Protein AF-A0A482W5B7-F1 (afdb_monomer_lite)

Secondary structure (DSSP, 8-state):
-PPP-----HHHHHHHHHHHHHTTHHHHHHHHHHHHHH-SS--S-HHHHHHHHHHHHTTPPPHHHHHHHHHHHHHHHHHHHHHHHHHHHHHS---------------------------------------------

pLDDT: mean 75.81, std 23.14, range [34.47, 97.69]

Radius of gyration: 38.31 Å; chains: 1; bounding box: 75×57×97 Å

Structure (mmCIF, N/CA/C/O backbone):
data_AF-A0A482W5B7-F1
#
_entry.id   AF-A0A482W5B7-F1
#
loop_
_atom_site.group_PDB
_atom_site.id
_atom_site.type_symbol
_atom_site.label_atom_id
_atom_site.label_alt_id
_atom_site.label_comp_id
_atom_site.label_asym_id
_atom_site.label_entity_id
_atom_site.label_seq_id
_atom_site.pdbx_PDB_ins_code
_atom_site.Cartn_x
_atom_site.Cartn_y
_atom_site.Cartn_z
_atom_site.occupancy
_atom_site.B_iso_or_equiv
_atom_site.auth_seq_id
_atom_site.auth_comp_id
_atom_site.auth_asym_id
_atom_site.auth_atom_id
_atom_site.pdbx_PDB_model_num
ATOM 1 N N . MET A 1 1 ? -9.263 17.504 -20.430 1.00 45.53 1 MET A N 1
ATOM 2 C CA . MET A 1 1 ? -8.104 18.357 -20.091 1.00 45.53 1 MET A CA 1
ATOM 3 C C . MET A 1 1 ? -6.877 17.729 -20.732 1.00 45.53 1 MET A C 1
ATOM 5 O O . MET A 1 1 ? -6.538 16.609 -20.378 1.00 45.53 1 MET A O 1
ATOM 9 N N . SER A 1 2 ? -6.296 18.371 -21.746 1.00 56.22 2 SER A N 1
ATOM 10 C CA . SER A 1 2 ? -5.129 17.838 -22.460 1.00 56.22 2 SER A CA 1
ATOM 11 C C . SER A 1 2 ? -3.872 18.138 -21.655 1.00 56.22 2 SER A C 1
ATOM 13 O O . SER A 1 2 ? -3.548 19.302 -21.432 1.00 56.22 2 SER A O 1
ATOM 15 N N . ASN A 1 3 ? -3.191 17.093 -21.191 1.00 53.78 3 ASN A N 1
ATOM 16 C CA . ASN A 1 3 ? -1.947 17.233 -20.445 1.00 53.78 3 ASN A CA 1
ATOM 17 C C . ASN A 1 3 ? -0.841 17.678 -21.428 1.00 53.78 3 ASN A C 1
ATOM 19 O O . ASN A 1 3 ? -0.645 16.992 -22.438 1.00 53.78 3 ASN A O 1
ATOM 23 N N . PRO A 1 4 ? -0.146 18.813 -21.211 1.00 72.62 4 PRO A N 1
ATOM 24 C CA . PRO A 1 4 ? 0.920 19.248 -22.105 1.00 72.62 4 PRO A CA 1
ATOM 25 C C . PRO A 1 4 ? 2.003 18.169 -22.151 1.00 72.62 4 PRO A C 1
ATOM 27 O O . PRO A 1 4 ? 2.502 17.729 -21.117 1.00 72.62 4 PRO A O 1
ATOM 30 N N . THR A 1 5 ? 2.342 17.709 -23.356 1.00 69.94 5 THR A N 1
ATOM 31 C CA . THR A 1 5 ? 3.342 16.661 -23.581 1.00 69.94 5 THR A CA 1
ATOM 32 C C . THR A 1 5 ? 4.720 17.168 -23.158 1.00 69.94 5 THR A C 1
ATOM 34 O O . THR A 1 5 ? 5.467 17.736 -23.954 1.00 69.94 5 THR A O 1
ATOM 37 N N . TYR A 1 6 ? 5.053 16.986 -21.883 1.00 76.69 6 TYR A N 1
ATOM 38 C CA . TYR A 1 6 ? 6.380 17.255 -21.356 1.00 76.69 6 TYR A CA 1
ATOM 39 C C . TYR A 1 6 ? 7.368 16.279 -22.005 1.00 76.69 6 TYR A C 1
ATOM 41 O O . TYR A 1 6 ? 7.300 15.071 -21.785 1.00 76.69 6 TYR A O 1
ATOM 49 N N . LYS A 1 7 ? 8.270 16.802 -22.842 1.00 81.62 7 LYS A N 1
ATOM 50 C CA . LYS A 1 7 ? 9.392 16.051 -23.419 1.00 81.62 7 LYS A CA 1
ATOM 51 C C . LYS A 1 7 ? 10.667 16.427 -22.657 1.00 81.62 7 LYS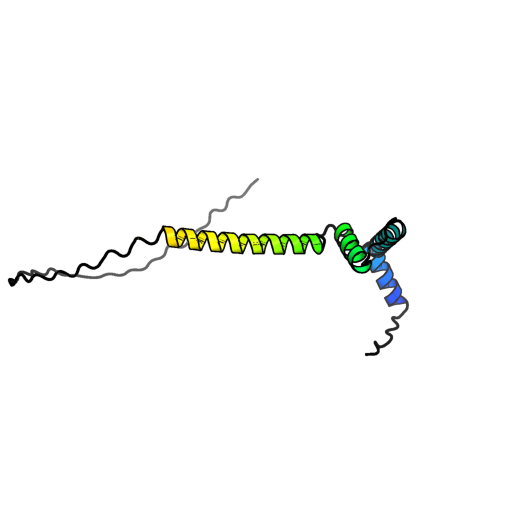 A C 1
ATOM 53 O O . LYS A 1 7 ? 11.276 17.444 -22.990 1.00 81.62 7 LYS A O 1
ATOM 58 N N . PRO A 1 8 ? 11.058 15.673 -21.613 1.00 81.12 8 PRO A N 1
ATOM 59 C CA . PRO A 1 8 ? 12.318 15.918 -20.922 1.00 81.12 8 PRO A CA 1
ATOM 60 C C . PRO A 1 8 ? 13.502 15.752 -21.882 1.00 81.12 8 PRO A C 1
ATOM 62 O O . PRO A 1 8 ? 13.443 14.958 -22.822 1.00 81.12 8 PRO A O 1
ATOM 65 N N . SER A 1 9 ? 14.590 16.487 -21.635 1.00 90.69 9 SER A N 1
ATOM 66 C CA . SER A 1 9 ? 15.855 16.257 -22.337 1.00 90.69 9 SER A CA 1
ATOM 67 C C . SER A 1 9 ? 16.385 14.851 -22.042 1.00 90.69 9 SER A C 1
ATOM 69 O O . SER A 1 9 ? 16.090 14.277 -20.991 1.00 90.69 9 SER A O 1
ATOM 71 N N . GLU A 1 10 ? 17.197 14.293 -22.943 1.00 88.38 10 GLU A N 1
ATOM 72 C CA . GLU A 1 10 ? 17.730 12.934 -22.769 1.00 88.38 10 GLU A CA 1
ATOM 73 C C . GLU A 1 10 ? 18.524 12.770 -21.468 1.00 88.38 10 GLU A C 1
ATOM 75 O O . GLU A 1 10 ? 18.371 11.751 -20.801 1.00 88.38 10 GLU A O 1
ATOM 80 N N . GLY A 1 11 ? 19.270 13.801 -21.051 1.00 94.00 11 GLY A N 1
ATOM 81 C CA . GLY A 1 11 ? 19.974 13.811 -19.764 1.00 94.00 11 GLY A CA 1
ATOM 82 C C . GLY A 1 11 ? 19.032 13.664 -18.565 1.00 94.00 11 GLY A C 1
ATOM 83 O O . GLY A 1 11 ? 19.243 12.797 -17.724 1.00 94.00 11 GLY A O 1
ATOM 84 N N . LYS A 1 12 ? 17.926 14.422 -18.532 1.00 92.81 12 LYS A N 1
ATOM 85 C CA . LYS A 1 12 ? 16.925 14.323 -17.452 1.00 92.81 12 LYS A CA 1
ATOM 86 C C . LYS A 1 12 ? 16.224 12.965 -17.434 1.00 92.81 12 LYS A C 1
ATOM 88 O O . LYS A 1 12 ? 15.915 12.438 -16.368 1.00 92.81 12 LYS A O 1
ATOM 93 N N . ARG A 1 13 ? 15.964 12.391 -18.613 1.00 92.12 13 ARG A N 1
ATOM 94 C CA . ARG A 1 13 ? 15.363 11.055 -18.739 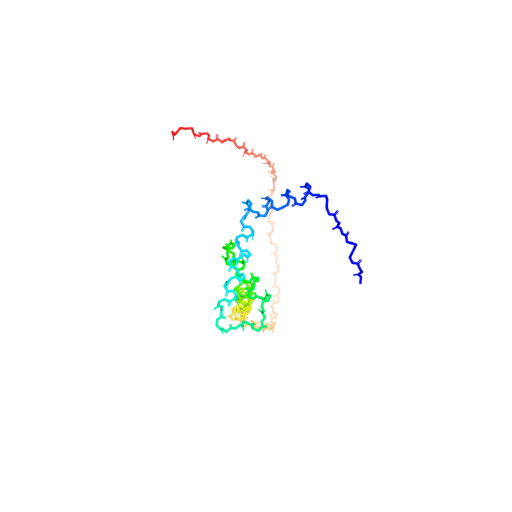1.00 92.12 13 ARG A CA 1
ATOM 95 C C . ARG A 1 13 ? 16.300 9.970 -18.199 1.00 92.12 13 ARG A C 1
ATOM 97 O O . ARG A 1 13 ? 15.841 9.076 -17.496 1.00 92.12 13 ARG A O 1
ATOM 104 N N . GLU A 1 14 ? 17.589 10.065 -18.510 1.00 95.31 14 GLU A N 1
ATOM 105 C CA . GLU A 1 14 ? 18.612 9.124 -18.043 1.00 95.31 14 GLU A CA 1
ATOM 106 C C . GLU A 1 14 ? 18.830 9.217 -16.527 1.00 95.31 14 GLU A C 1
ATOM 108 O O . GLU A 1 14 ? 18.879 8.197 -15.843 1.00 95.31 14 GLU A O 1
ATOM 113 N N . GLU A 1 15 ? 18.897 10.431 -15.976 1.00 95.50 15 GLU A N 1
ATOM 114 C CA . GLU A 1 15 ? 18.973 10.652 -14.526 1.00 95.50 15 GLU A CA 1
ATOM 115 C C . GLU A 1 15 ? 17.776 10.036 -13.793 1.00 95.50 15 GLU A C 1
ATOM 117 O O . GLU A 1 15 ? 17.953 9.334 -12.795 1.00 95.50 15 GLU A O 1
ATOM 122 N N . PHE A 1 16 ? 16.561 10.235 -14.315 1.00 95.56 16 PHE A N 1
ATOM 123 C CA . PHE A 1 16 ? 15.354 9.651 -13.735 1.00 95.56 16 PHE A CA 1
ATOM 124 C C . PHE A 1 16 ? 15.363 8.121 -13.804 1.00 95.56 16 PHE A C 1
ATOM 126 O O . PHE A 1 16 ? 15.041 7.454 -12.822 1.00 95.56 16 PHE A O 1
ATOM 133 N N . ARG A 1 17 ? 15.797 7.546 -14.930 1.00 94.62 17 ARG A N 1
ATOM 134 C CA . ARG A 1 17 ? 15.948 6.094 -15.066 1.00 94.62 17 ARG A CA 1
ATOM 135 C C . ARG A 1 17 ? 16.925 5.531 -14.032 1.00 94.62 17 ARG A C 1
ATOM 137 O O . ARG A 1 17 ? 16.570 4.601 -13.312 1.00 94.62 17 ARG A O 1
ATOM 144 N N . LYS A 1 18 ? 18.113 6.130 -13.907 1.00 96.56 18 LYS A N 1
ATOM 145 C CA . LYS A 1 18 ? 19.115 5.728 -12.906 1.00 96.56 18 LYS A CA 1
ATOM 146 C C . LYS A 1 18 ? 18.581 5.845 -11.485 1.00 96.56 18 LYS A C 1
ATOM 148 O O . LYS A 1 18 ? 18.890 5.002 -10.649 1.00 96.56 18 LYS A O 1
ATOM 153 N N . TYR A 1 19 ? 17.779 6.869 -11.203 1.00 97.31 19 TYR A N 1
ATOM 154 C CA . TYR A 1 19 ? 17.109 7.005 -9.914 1.00 97.31 19 TYR A CA 1
ATOM 155 C C . TYR A 1 19 ? 16.156 5.831 -9.650 1.00 97.31 19 TYR A C 1
ATOM 157 O O . TYR A 1 19 ? 16.241 5.218 -8.587 1.00 97.31 19 TYR A O 1
ATOM 165 N N . LEU A 1 20 ? 15.293 5.472 -10.605 1.00 96.06 20 LEU A N 1
ATOM 166 C CA . LEU A 1 20 ? 14.372 4.343 -10.440 1.00 96.06 20 LEU A CA 1
ATOM 167 C C . LEU A 1 20 ? 15.108 3.008 -10.271 1.00 96.06 20 LEU A C 1
ATOM 169 O O . LEU A 1 20 ? 14.712 2.196 -9.437 1.00 96.06 20 LEU A O 1
ATOM 173 N N . GLU A 1 21 ? 16.183 2.790 -11.028 1.00 94.88 21 GLU A N 1
ATOM 174 C CA . GLU A 1 21 ? 17.024 1.593 -10.913 1.00 94.88 21 GLU A CA 1
ATOM 175 C C . GLU A 1 21 ? 17.732 1.539 -9.550 1.00 94.88 21 GLU A C 1
ATOM 177 O O . GLU A 1 21 ? 17.660 0.523 -8.862 1.00 94.88 21 GLU A O 1
ATOM 182 N N . LYS A 1 22 ? 18.337 2.649 -9.102 1.00 96.62 22 LYS A N 1
ATOM 183 C CA . LYS A 1 22 ? 19.032 2.735 -7.805 1.00 96.62 22 LYS A CA 1
ATOM 184 C C . LYS A 1 22 ? 18.105 2.479 -6.614 1.00 96.62 22 LYS A C 1
ATOM 186 O O . LYS A 1 22 ? 18.542 1.891 -5.631 1.00 96.62 22 LYS A O 1
ATOM 191 N N . ASN A 1 23 ? 16.855 2.933 -6.684 1.00 94.88 23 ASN A N 1
ATOM 192 C CA . ASN A 1 23 ? 15.868 2.732 -5.618 1.00 94.88 23 ASN A CA 1
ATOM 193 C C . ASN A 1 23 ? 15.091 1.410 -5.762 1.00 94.88 23 ASN A C 1
ATOM 195 O O . ASN A 1 23 ? 14.152 1.178 -5.009 1.00 94.88 23 ASN A O 1
ATOM 199 N N . GLY A 1 24 ? 15.433 0.559 -6.737 1.00 93.94 24 GLY A N 1
ATOM 200 C CA . GLY A 1 24 ? 14.775 -0.735 -6.934 1.00 93.94 24 GLY A CA 1
ATOM 201 C C . GLY A 1 24 ? 13.345 -0.656 -7.479 1.00 93.94 24 GLY A C 1
ATOM 202 O O . GLY A 1 24 ? 12.677 -1.681 -7.571 1.00 93.94 24 GLY A O 1
ATOM 203 N N . VAL A 1 25 ? 12.869 0.524 -7.895 1.00 95.19 25 VAL A N 1
ATOM 204 C CA . VAL A 1 25 ? 11.501 0.709 -8.415 1.00 95.19 25 VAL A CA 1
ATOM 205 C C . VAL A 1 25 ? 11.288 -0.107 -9.689 1.00 95.19 25 VAL A C 1
ATOM 207 O O . VAL A 1 25 ? 10.244 -0.730 -9.858 1.00 95.19 25 VAL A O 1
ATOM 210 N N . MET A 1 26 ? 12.291 -0.146 -10.572 1.00 94.38 26 MET A N 1
ATOM 211 C CA . MET A 1 26 ? 12.222 -0.932 -11.811 1.00 94.38 26 MET A CA 1
ATOM 212 C C . MET A 1 26 ? 12.101 -2.436 -11.534 1.00 94.38 26 MET A C 1
ATOM 214 O O . MET A 1 26 ? 11.322 -3.122 -12.194 1.00 94.38 26 MET A O 1
ATOM 218 N N . ASP A 1 27 ? 12.847 -2.942 -10.551 1.00 94.06 27 ASP A N 1
ATOM 219 C CA . ASP A 1 27 ? 12.825 -4.355 -10.160 1.00 94.06 27 ASP A CA 1
ATOM 220 C C . ASP A 1 27 ? 11.491 -4.723 -9.496 1.00 94.06 27 ASP A C 1
ATOM 222 O O . ASP A 1 27 ? 10.851 -5.695 -9.895 1.00 94.06 27 ASP A O 1
ATOM 226 N N . ALA A 1 28 ? 11.009 -3.888 -8.570 1.00 94.62 28 ALA A N 1
ATOM 227 C CA . ALA A 1 28 ? 9.710 -4.071 -7.926 1.00 94.62 28 ALA A CA 1
ATOM 228 C C . ALA A 1 28 ? 8.562 -4.089 -8.949 1.00 94.62 28 ALA A C 1
ATOM 230 O O . ALA A 1 28 ? 7.746 -5.010 -8.946 1.00 94.62 28 ALA A O 1
ATOM 231 N N . LEU A 1 29 ? 8.523 -3.124 -9.877 1.00 94.94 29 LEU A N 1
ATOM 232 C CA . LEU A 1 29 ? 7.510 -3.094 -10.939 1.00 94.94 29 LEU A CA 1
ATOM 233 C C . LEU A 1 29 ? 7.592 -4.329 -11.840 1.00 94.94 29 LEU A C 1
ATOM 235 O O . LEU A 1 29 ? 6.561 -4.908 -12.173 1.00 94.94 29 LEU A O 1
ATOM 239 N N . THR A 1 30 ? 8.802 -4.761 -12.201 1.00 94.75 30 THR A N 1
ATOM 240 C CA . THR A 1 30 ? 8.995 -5.965 -13.020 1.00 94.75 30 THR A CA 1
ATOM 241 C C . THR A 1 30 ? 8.447 -7.197 -12.306 1.00 94.75 30 THR A C 1
ATOM 243 O O . THR A 1 30 ? 7.659 -7.933 -12.894 1.00 94.75 30 THR A O 1
ATOM 246 N N . LYS A 1 31 ? 8.782 -7.392 -11.026 1.00 94.31 31 LYS A N 1
ATOM 247 C CA . LYS A 1 31 ? 8.289 -8.518 -10.217 1.00 94.31 31 LYS A CA 1
ATOM 248 C C . LYS A 1 31 ? 6.770 -8.526 -10.099 1.00 94.31 31 LYS A C 1
ATOM 250 O O . LYS A 1 31 ? 6.156 -9.569 -10.285 1.00 94.31 31 LYS A O 1
ATOM 255 N N . VAL A 1 32 ? 6.152 -7.375 -9.831 1.00 94.81 32 VAL A N 1
ATOM 256 C CA . VAL A 1 32 ? 4.688 -7.283 -9.720 1.00 94.81 32 VAL A CA 1
ATOM 257 C C . VAL A 1 32 ? 4.003 -7.622 -11.045 1.00 94.81 32 VAL A C 1
ATOM 259 O O . VAL A 1 32 ? 3.007 -8.343 -11.041 1.00 94.81 32 VAL A O 1
ATOM 262 N N . LEU A 1 33 ? 4.544 -7.156 -12.175 1.00 94.38 33 LEU A N 1
ATOM 263 C CA . LEU A 1 33 ? 3.995 -7.466 -13.498 1.00 94.38 33 LEU A CA 1
ATOM 264 C C . LEU A 1 33 ? 4.198 -8.933 -13.894 1.00 94.38 33 LEU A C 1
ATOM 266 O O . LEU A 1 33 ? 3.306 -9.511 -14.509 1.00 94.38 33 LEU A O 1
ATOM 270 N N . VAL A 1 34 ? 5.332 -9.539 -13.529 1.00 94.06 34 VAL A N 1
ATOM 271 C CA . VAL A 1 34 ? 5.568 -10.979 -13.721 1.00 94.06 34 VAL A CA 1
ATOM 272 C C . VAL A 1 34 ? 4.583 -11.789 -12.882 1.00 94.06 34 VAL A C 1
ATOM 274 O O . VAL A 1 34 ? 3.897 -12.640 -13.434 1.00 94.06 34 VAL A O 1
ATOM 277 N N . ASN A 1 35 ? 4.416 -11.458 -11.599 1.00 92.81 35 ASN A N 1
ATOM 278 C CA . ASN A 1 35 ? 3.448 -12.132 -10.730 1.00 92.81 35 ASN A CA 1
ATOM 279 C C . ASN A 1 35 ? 2.021 -12.030 -11.288 1.00 92.81 35 ASN A C 1
ATOM 281 O O . ASN A 1 35 ? 1.309 -13.024 -11.337 1.00 92.81 35 ASN A O 1
ATOM 285 N N . LEU A 1 36 ? 1.619 -10.850 -11.774 1.00 93.69 36 LEU A N 1
ATOM 286 C CA . LEU A 1 36 ? 0.308 -10.657 -12.401 1.00 93.69 36 LEU A CA 1
ATOM 287 C C . LEU A 1 36 ? 0.154 -11.447 -13.714 1.00 93.69 36 LEU A C 1
ATOM 289 O O . LEU A 1 36 ? -0.957 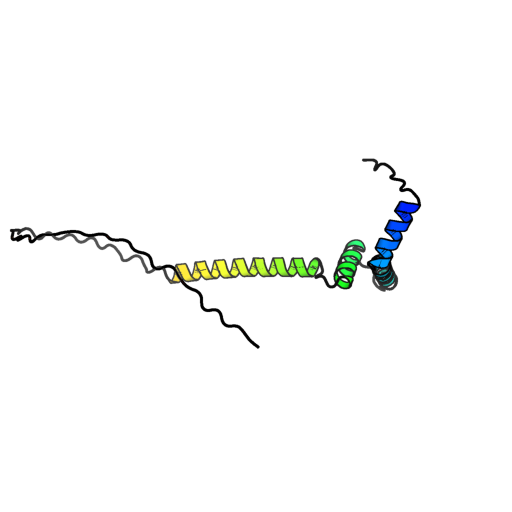-11.822 -14.086 1.00 93.69 36 LEU A O 1
ATOM 293 N N . TYR A 1 37 ? 1.248 -11.665 -14.445 1.00 93.06 37 TYR A N 1
ATOM 294 C CA . TYR A 1 37 ? 1.250 -12.470 -15.664 1.00 93.06 37 TYR A CA 1
ATOM 295 C C . TYR A 1 37 ? 1.160 -13.974 -15.369 1.00 93.06 37 TYR A C 1
ATOM 297 O O . TYR A 1 37 ? 0.493 -14.695 -16.110 1.00 93.06 37 TYR A O 1
ATOM 305 N N . GLU A 1 38 ? 1.820 -14.432 -14.305 1.00 93.88 38 GLU A N 1
ATOM 306 C CA . GLU A 1 38 ? 1.857 -15.834 -13.875 1.00 93.88 38 GLU A CA 1
ATOM 307 C C . GLU A 1 38 ? 0.623 -16.256 -13.061 1.00 93.88 38 GLU A C 1
ATOM 309 O O . GLU A 1 38 ? 0.373 -17.454 -12.922 1.00 93.88 38 GLU A O 1
ATOM 314 N N . GLU A 1 39 ? -0.156 -15.300 -12.547 1.00 91.81 39 GLU A N 1
ATOM 315 C CA . GLU A 1 39 ? -1.366 -15.566 -11.769 1.00 91.81 39 GLU A CA 1
ATOM 316 C C . GLU A 1 39 ? -2.386 -16.371 -12.611 1.00 91.81 39 GLU A C 1
ATOM 318 O O . GLU A 1 39 ? -2.846 -15.890 -13.656 1.00 91.81 39 GLU A O 1
ATOM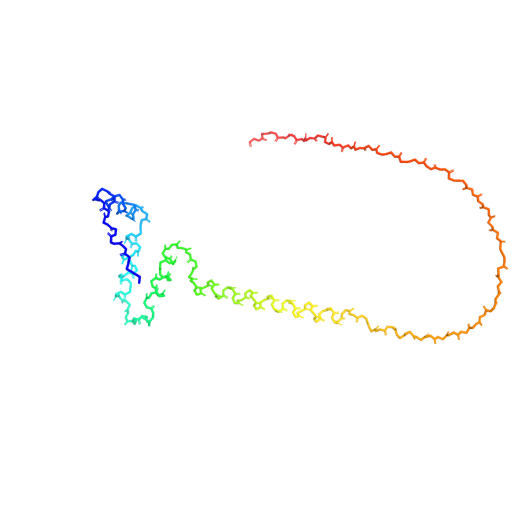 323 N N . PRO A 1 40 ? -2.753 -17.599 -12.190 1.00 83.81 40 PRO A N 1
ATOM 324 C CA . PRO A 1 40 ? -3.631 -18.472 -12.970 1.00 83.81 40 PRO A CA 1
ATOM 325 C C . PRO A 1 40 ? -5.061 -17.926 -13.050 1.00 83.81 40 PRO A C 1
ATOM 327 O O . PRO A 1 40 ? -5.741 -18.112 -14.060 1.00 83.81 40 PRO A O 1
ATOM 330 N N . GLU A 1 41 ? -5.500 -17.231 -12.001 1.00 89.75 41 GLU A N 1
ATOM 331 C CA . GLU A 1 41 ? -6.784 -16.547 -11.923 1.00 89.75 41 GLU A CA 1
ATOM 332 C C . GLU A 1 41 ? -6.532 -15.043 -11.843 1.00 89.75 41 GLU A C 1
ATOM 334 O O . GLU A 1 41 ? -6.086 -14.516 -10.825 1.00 89.75 41 GLU A O 1
ATOM 339 N N . LYS A 1 42 ? -6.770 -14.340 -12.954 1.00 87.44 42 LYS A N 1
ATOM 340 C CA . LYS A 1 42 ? -6.517 -12.902 -12.995 1.00 87.44 42 LYS A CA 1
ATOM 341 C C . LYS A 1 42 ? -7.480 -12.178 -12.052 1.00 87.44 42 LYS A C 1
ATOM 343 O O . LYS A 1 42 ? -8.684 -12.409 -12.156 1.00 87.44 42 LYS A O 1
ATOM 348 N N . PRO A 1 43 ? -6.975 -11.273 -11.198 1.00 89.38 43 PRO A N 1
ATOM 349 C CA . PRO A 1 43 ? -7.827 -10.491 -10.316 1.00 89.38 43 PRO A CA 1
ATOM 350 C C . PRO A 1 43 ? -8.805 -9.645 -11.141 1.00 89.38 43 PRO A C 1
ATOM 352 O O . PRO A 1 43 ? -8.437 -9.127 -12.199 1.00 89.38 43 PRO A O 1
ATOM 355 N N . GLU A 1 44 ? -10.032 -9.481 -10.641 1.00 89.38 44 GLU A N 1
ATOM 356 C CA . GLU A 1 44 ? -11.042 -8.621 -11.275 1.00 89.38 44 GLU A CA 1
ATOM 357 C C . GLU A 1 44 ? -10.558 -7.165 -11.366 1.00 89.38 44 GLU A C 1
ATOM 359 O O . GLU A 1 44 ? -10.728 -6.518 -12.401 1.00 89.38 44 GLU A O 1
ATOM 364 N N . ASP A 1 45 ? -9.879 -6.683 -10.317 1.00 91.81 45 ASP A N 1
ATOM 365 C CA . ASP A 1 45 ? -9.200 -5.388 -10.293 1.00 91.81 45 ASP A CA 1
ATOM 366 C C . ASP A 1 45 ? -7.670 -5.562 -10.272 1.00 91.81 45 ASP A C 1
ATOM 368 O O . ASP A 1 45 ? -7.022 -5.773 -9.241 1.00 91.81 45 ASP A O 1
ATOM 372 N N . ALA A 1 46 ? -7.067 -5.446 -11.455 1.00 91.62 46 ALA A N 1
ATOM 373 C CA . ALA A 1 46 ? -5.619 -5.515 -11.618 1.00 91.62 46 ALA A CA 1
ATOM 374 C C . ALA A 1 46 ? -4.875 -4.337 -10.961 1.00 91.62 46 ALA A C 1
ATOM 376 O O . ALA A 1 46 ? -3.714 -4.493 -10.575 1.00 91.62 46 ALA A O 1
ATOM 377 N N . LEU A 1 47 ? -5.498 -3.159 -10.837 1.00 92.00 47 LEU A N 1
ATOM 378 C CA . LEU A 1 47 ? -4.855 -1.995 -10.220 1.00 92.00 47 LEU A CA 1
ATOM 379 C C . LEU A 1 47 ? -4.778 -2.158 -8.705 1.00 92.00 47 LEU A C 1
ATOM 381 O O . LEU A 1 47 ? -3.736 -1.857 -8.117 1.00 92.00 47 LEU A O 1
ATOM 385 N N . GLU A 1 48 ? -5.840 -2.676 -8.090 1.00 92.56 48 GLU A N 1
ATOM 386 C CA . GLU A 1 48 ? -5.835 -3.067 -6.681 1.00 92.56 48 GLU A CA 1
ATOM 387 C C . GLU A 1 48 ? -4.748 -4.112 -6.400 1.00 92.56 48 GLU A C 1
ATOM 389 O O . GLU A 1 48 ? -3.937 -3.921 -5.489 1.00 92.56 48 GLU A O 1
ATOM 394 N N . TYR A 1 49 ? -4.649 -5.152 -7.233 1.00 93.25 49 TYR A N 1
ATOM 395 C CA . TYR A 1 49 ? -3.591 -6.156 -7.107 1.00 93.25 49 TYR A CA 1
ATOM 396 C C . TYR A 1 49 ? -2.192 -5.531 -7.168 1.00 93.25 49 TYR A C 1
ATOM 398 O O . TYR A 1 49 ? -1.345 -5.809 -6.318 1.00 93.25 49 TYR A O 1
ATOM 406 N N . ILE A 1 50 ? -1.936 -4.661 -8.153 1.00 93.44 50 ILE A N 1
ATOM 407 C CA . ILE A 1 50 ? -0.634 -3.996 -8.303 1.00 93.44 50 ILE A CA 1
ATOM 408 C C . ILE A 1 50 ? -0.324 -3.128 -7.079 1.00 93.44 50 ILE A C 1
ATOM 410 O O . ILE A 1 50 ? 0.792 -3.193 -6.562 1.00 93.44 50 ILE A O 1
ATOM 414 N N . ARG A 1 51 ? -1.296 -2.344 -6.593 1.00 93.69 51 ARG A N 1
ATOM 415 C CA . ARG A 1 51 ? -1.151 -1.514 -5.387 1.00 93.69 51 ARG A CA 1
ATOM 416 C C . ARG A 1 51 ? -0.758 -2.366 -4.183 1.00 93.69 51 ARG A C 1
ATOM 418 O O . ARG A 1 51 ? 0.219 -2.046 -3.506 1.00 93.69 51 ARG A O 1
ATOM 425 N N . ASP A 1 52 ? -1.485 -3.451 -3.936 1.00 93.50 52 ASP A N 1
ATOM 426 C CA . ASP A 1 52 ? -1.264 -4.296 -2.764 1.00 93.50 52 ASP A CA 1
ATOM 427 C C . ASP A 1 52 ? 0.064 -5.058 -2.868 1.00 93.50 52 ASP A C 1
ATOM 429 O O . ASP A 1 52 ? 0.823 -5.109 -1.900 1.00 93.50 52 ASP A O 1
ATOM 433 N N . ARG A 1 53 ? 0.423 -5.570 -4.051 1.00 93.62 53 ARG A N 1
ATOM 434 C CA . ARG A 1 53 ? 1.729 -6.213 -4.267 1.00 93.62 53 ARG A CA 1
ATOM 435 C C . ARG A 1 53 ? 2.896 -5.240 -4.114 1.00 93.62 53 ARG A C 1
ATOM 437 O O . ARG A 1 53 ? 3.924 -5.631 -3.564 1.00 93.62 53 ARG A O 1
ATOM 444 N N . LEU A 1 54 ? 2.755 -3.991 -4.559 1.00 94.06 54 LEU A N 1
ATOM 445 C CA . LEU A 1 54 ? 3.772 -2.958 -4.343 1.00 94.06 54 LEU A CA 1
ATOM 446 C C . LEU A 1 54 ? 3.905 -2.592 -2.860 1.00 94.06 54 LEU A C 1
ATOM 448 O O . LEU A 1 54 ? 5.031 -2.460 -2.381 1.00 94.06 54 LEU A O 1
ATOM 452 N N . ALA A 1 55 ? 2.793 -2.489 -2.125 1.00 93.31 55 ALA A N 1
ATOM 453 C CA . ALA A 1 55 ? 2.825 -2.282 -0.676 1.00 93.31 55 ALA A CA 1
ATOM 454 C C . ALA A 1 55 ? 3.575 -3.425 0.028 1.00 93.31 55 ALA A C 1
ATOM 456 O O . ALA A 1 55 ? 4.502 -3.170 0.795 1.00 93.31 55 ALA A O 1
ATOM 457 N N . MET A 1 56 ? 3.272 -4.679 -0.331 1.00 91.94 56 MET A N 1
ATOM 458 C CA . MET A 1 56 ? 3.975 -5.854 0.197 1.00 91.94 56 MET A CA 1
ATOM 459 C C . MET A 1 56 ? 5.474 -5.846 -0.144 1.00 91.94 56 MET A C 1
ATOM 461 O O . MET A 1 56 ? 6.296 -6.123 0.726 1.00 91.94 56 MET A O 1
ATOM 465 N N . GLN A 1 57 ? 5.854 -5.510 -1.384 1.00 90.06 57 GLN A N 1
ATOM 466 C CA . GLN A 1 57 ? 7.264 -5.389 -1.796 1.00 90.06 57 GLN A CA 1
ATOM 467 C C . GLN A 1 57 ? 8.009 -4.315 -0.986 1.00 90.06 57 GLN A C 1
ATOM 469 O O . GLN A 1 57 ? 9.196 -4.473 -0.709 1.00 90.06 57 GLN A O 1
ATOM 474 N N . ALA A 1 58 ? 7.315 -3.243 -0.596 1.00 90.19 58 ALA A N 1
ATOM 475 C CA . ALA A 1 58 ? 7.852 -2.174 0.241 1.00 90.19 58 ALA A CA 1
ATOM 476 C C . ALA A 1 58 ? 7.815 -2.487 1.752 1.00 90.19 58 ALA A C 1
ATOM 478 O O . ALA A 1 58 ? 8.272 -1.666 2.545 1.00 90.19 58 ALA A O 1
ATOM 479 N N . GLY A 1 59 ? 7.279 -3.644 2.164 1.00 91.19 59 GLY A N 1
ATOM 480 C CA . GLY A 1 59 ? 7.114 -4.003 3.576 1.00 91.19 59 GLY A CA 1
ATOM 481 C C . GLY A 1 59 ? 6.051 -3.173 4.304 1.00 91.19 59 GLY A C 1
ATOM 482 O O . GLY A 1 59 ? 6.127 -3.013 5.520 1.00 91.19 59 GLY A O 1
ATOM 483 N N . LEU A 1 60 ? 5.091 -2.618 3.564 1.00 93.75 60 LEU A N 1
ATOM 484 C CA . LEU A 1 60 ? 3.974 -1.843 4.092 1.00 93.75 60 LEU A CA 1
ATOM 485 C C . LEU A 1 60 ? 2.721 -2.714 4.193 1.00 93.75 60 LEU A C 1
ATOM 487 O O . LEU A 1 60 ? 2.536 -3.658 3.421 1.00 93.75 60 LEU A O 1
ATOM 491 N N . ASP A 1 61 ? 1.832 -2.350 5.115 1.00 93.12 61 ASP A N 1
ATOM 492 C CA . ASP A 1 61 ? 0.488 -2.914 5.152 1.00 93.12 61 ASP A CA 1
ATOM 493 C C . ASP A 1 61 ? -0.240 -2.610 3.835 1.00 93.12 61 ASP A C 1
ATOM 495 O O . ASP A 1 61 ? -0.175 -1.502 3.291 1.00 93.12 61 ASP A O 1
ATOM 499 N N . THR A 1 62 ? -0.969 -3.600 3.331 1.00 94.25 62 THR A N 1
ATOM 500 C CA . THR A 1 62 ? -1.867 -3.398 2.189 1.00 94.25 62 THR A CA 1
ATOM 501 C C . THR A 1 62 ? -3.012 -2.464 2.564 1.00 94.25 62 THR A C 1
ATOM 503 O O . THR A 1 62 ? -3.380 -2.332 3.734 1.00 94.25 62 THR A O 1
ATOM 506 N N . PHE A 1 63 ? -3.633 -1.849 1.558 1.00 90.62 63 PHE A N 1
ATOM 507 C CA . PHE A 1 63 ? -4.798 -0.997 1.787 1.00 90.62 63 PHE A CA 1
ATOM 508 C C . PHE A 1 63 ? -5.918 -1.753 2.512 1.00 90.62 63 PHE A C 1
ATOM 510 O O . PHE A 1 63 ? -6.499 -1.228 3.456 1.00 90.62 63 PHE A O 1
ATOM 517 N N . ASN A 1 64 ? -6.167 -3.006 2.123 1.00 89.69 64 ASN A N 1
ATOM 518 C CA . ASN A 1 64 ? -7.191 -3.849 2.733 1.00 89.69 64 ASN A CA 1
ATOM 519 C C . ASN A 1 64 ? -6.887 -4.175 4.203 1.00 89.69 64 ASN A C 1
ATOM 521 O O . ASN A 1 64 ? -7.782 -4.110 5.045 1.00 89.69 64 ASN A O 1
ATOM 525 N N . GLN A 1 65 ? -5.623 -4.446 4.542 1.00 92.75 65 GLN A N 1
ATOM 526 C CA . GLN A 1 65 ? -5.206 -4.623 5.939 1.00 92.75 65 GLN A CA 1
ATOM 527 C C . GLN A 1 65 ? -5.386 -3.342 6.750 1.00 92.75 65 GLN A C 1
ATOM 529 O O . GLN A 1 65 ? -5.883 -3.397 7.871 1.00 92.75 65 GLN A O 1
ATOM 534 N N . MET A 1 66 ? -5.006 -2.191 6.192 1.00 94.25 66 MET A N 1
ATOM 535 C CA . MET A 1 66 ? -5.167 -0.913 6.881 1.00 94.25 66 MET A CA 1
ATOM 536 C C . MET A 1 66 ? -6.645 -0.584 7.104 1.00 94.25 66 MET A C 1
ATOM 538 O O . MET A 1 66 ? -7.026 -0.220 8.210 1.00 94.25 66 MET A O 1
ATOM 542 N N . LYS A 1 67 ? -7.482 -0.787 6.082 1.00 94.69 67 LYS A N 1
ATOM 543 C CA . LYS A 1 67 ? -8.932 -0.609 6.175 1.0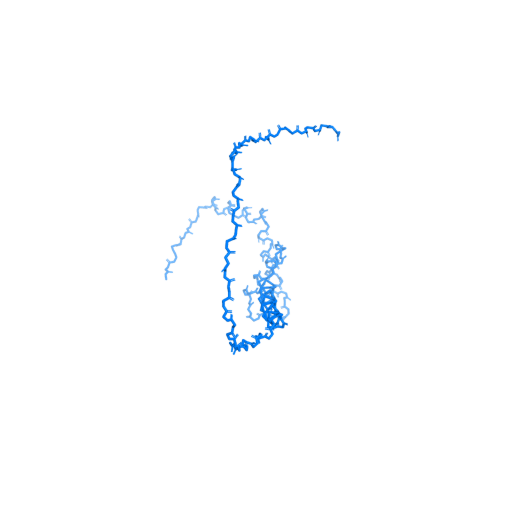0 94.69 67 LYS A CA 1
ATOM 544 C C . LYS A 1 67 ? -9.536 -1.502 7.260 1.00 94.69 67 LYS A C 1
ATOM 546 O O . LYS A 1 67 ? -10.257 -1.006 8.109 1.00 94.69 67 LYS A O 1
ATOM 551 N N . THR A 1 68 ? -9.154 -2.779 7.288 1.00 96.06 68 THR A N 1
ATOM 552 C CA . THR A 1 68 ? -9.613 -3.723 8.320 1.00 96.06 68 THR A CA 1
ATOM 553 C C . THR A 1 68 ? -9.241 -3.240 9.724 1.00 96.06 68 THR A C 1
ATOM 555 O O . THR A 1 68 ? -10.087 -3.232 10.608 1.00 96.06 68 THR A O 1
ATOM 558 N N . LYS A 1 69 ? -8.003 -2.767 9.931 1.00 96.00 69 LYS A N 1
ATOM 559 C CA . LYS A 1 69 ? -7.579 -2.203 11.224 1.00 96.00 69 LYS A CA 1
ATOM 560 C C . LYS A 1 69 ? -8.394 -0.963 11.609 1.00 96.00 69 LYS A C 1
ATOM 562 O O . LYS A 1 69 ? -8.720 -0.805 12.779 1.00 96.00 69 LYS A O 1
ATOM 567 N N . CYS A 1 70 ? -8.711 -0.085 10.654 1.00 96.44 70 CYS A N 1
ATOM 568 C CA . CYS A 1 70 ? -9.581 1.068 10.900 1.00 96.44 70 CYS A CA 1
ATOM 569 C C . CYS A 1 70 ? -10.976 0.623 11.353 1.00 96.44 70 CYS A C 1
ATOM 571 O O . CYS A 1 70 ? -11.421 1.068 12.407 1.00 96.44 70 CYS A O 1
ATOM 573 N N . ASP A 1 71 ? -11.599 -0.304 10.622 1.00 97.12 71 ASP A N 1
ATOM 574 C CA . ASP A 1 71 ? -12.930 -0.830 10.941 1.00 97.12 71 ASP A CA 1
ATOM 575 C C . ASP A 1 71 ? -12.945 -1.503 12.336 1.00 97.12 71 ASP A C 1
ATOM 577 O O . ASP A 1 71 ? -13.857 -1.296 13.136 1.00 97.12 71 ASP A O 1
ATOM 581 N N . GLU A 1 72 ? -11.898 -2.265 12.678 1.00 97.25 72 GLU A N 1
ATOM 582 C CA . GLU A 1 72 ? -11.738 -2.895 13.998 1.00 97.25 72 GLU A CA 1
ATOM 583 C C . GLU A 1 72 ? -11.582 -1.873 15.134 1.00 97.25 72 GLU A C 1
ATOM 585 O O . GLU A 1 72 ? -12.146 -2.049 16.219 1.00 97.25 72 GLU A O 1
ATOM 590 N N . TYR A 1 73 ? -10.805 -0.809 14.915 1.00 97.50 73 TYR A N 1
ATOM 591 C CA . TYR A 1 73 ? -10.635 0.242 15.915 1.00 97.50 73 TYR A CA 1
ATOM 592 C C . TYR A 1 73 ? -11.911 1.053 16.113 1.00 97.50 73 TYR A C 1
ATOM 594 O O . TYR A 1 73 ? -12.241 1.355 17.259 1.00 97.50 73 TYR A O 1
ATOM 602 N N . GLU A 1 74 ? -12.643 1.357 15.043 1.00 97.44 74 GLU A N 1
ATOM 603 C CA . GLU A 1 74 ? -13.944 2.026 15.123 1.00 97.44 74 GLU A CA 1
ATOM 604 C C . GLU A 1 74 ? -14.950 1.182 15.917 1.00 97.44 74 GLU A C 1
ATOM 606 O O . GLU A 1 74 ? -15.538 1.681 16.877 1.00 97.44 74 GLU A O 1
ATOM 611 N N . ALA A 1 75 ? -15.056 -0.119 15.624 1.00 97.44 75 ALA A N 1
ATOM 612 C CA . ALA A 1 75 ? -15.924 -1.028 16.377 1.00 97.44 75 ALA A CA 1
ATOM 613 C C . ALA A 1 75 ? -15.539 -1.117 17.865 1.00 97.44 75 ALA A C 1
ATOM 615 O O . ALA A 1 75 ? -16.397 -1.189 18.746 1.00 97.44 75 ALA A O 1
ATOM 616 N N . LYS A 1 76 ? -14.237 -1.094 18.174 1.00 97.56 76 LYS A N 1
ATOM 617 C CA . LYS A 1 76 ? -13.761 -1.110 19.562 1.00 97.56 76 LYS A CA 1
ATOM 618 C C . LYS A 1 76 ? -14.074 0.191 20.298 1.00 97.56 76 LYS A C 1
ATOM 620 O O . LYS A 1 76 ? -14.365 0.140 21.491 1.00 97.56 76 LYS A O 1
ATOM 625 N N . ILE A 1 77 ? -13.987 1.334 19.619 1.00 97.69 77 ILE A N 1
ATOM 626 C CA . ILE A 1 77 ? -14.379 2.628 20.187 1.00 97.69 77 ILE A CA 1
ATOM 627 C C . ILE A 1 77 ? -15.867 2.595 20.531 1.00 97.69 77 ILE A C 1
ATOM 629 O O . ILE A 1 77 ? -16.210 2.871 21.676 1.00 97.69 77 ILE A O 1
ATOM 633 N N . GLU A 1 78 ? -16.717 2.155 19.601 1.00 97.19 78 GLU A N 1
ATOM 634 C CA . GLU A 1 78 ? -18.160 2.048 19.834 1.00 97.19 78 GLU A CA 1
ATOM 635 C C . GLU A 1 78 ? -18.481 1.125 21.021 1.00 97.19 78 GLU A C 1
ATOM 637 O O . GLU A 1 78 ? -19.249 1.496 21.909 1.00 97.19 78 GLU A O 1
ATOM 642 N N . GLN A 1 79 ? -17.841 -0.047 21.100 1.00 96.81 79 GLN A N 1
ATOM 643 C CA . GLN A 1 79 ? -18.040 -0.969 22.221 1.00 96.81 79 GLN A CA 1
ATOM 644 C C . GLN A 1 79 ? -17.642 -0.340 23.563 1.00 96.81 79 GLN A C 1
ATOM 646 O O . GLN A 1 79 ? -18.371 -0.456 24.545 1.00 96.81 79 GLN A O 1
ATOM 651 N N . LEU A 1 80 ? -16.491 0.334 23.618 1.00 96.75 80 LEU A N 1
ATOM 652 C CA . LEU A 1 80 ? -16.025 0.976 24.847 1.00 96.75 80 LEU A CA 1
ATOM 653 C C . LEU A 1 80 ? -16.925 2.146 25.256 1.00 96.75 80 LEU A C 1
ATOM 655 O O . LEU A 1 80 ? -17.144 2.351 26.448 1.00 96.75 80 LEU A O 1
ATOM 659 N N . GLU A 1 81 ? -17.455 2.904 24.297 1.00 96.25 81 GLU A N 1
ATOM 660 C CA . GLU A 1 81 ? -18.421 3.972 24.564 1.00 96.25 81 GLU A CA 1
ATOM 661 C C . GLU A 1 81 ? -19.728 3.415 25.145 1.00 96.25 81 GLU A C 1
ATOM 663 O O . GLU A 1 81 ? -20.208 3.936 26.156 1.00 96.25 81 GLU A O 1
ATOM 668 N N . GLN A 1 82 ? -20.243 2.312 24.591 1.00 95.75 82 GLN A N 1
ATOM 669 C CA . GLN A 1 82 ? -21.414 1.608 25.128 1.00 95.75 82 GLN A CA 1
ATOM 670 C C . GLN A 1 82 ? -21.160 1.060 26.539 1.00 95.75 82 GLN A C 1
ATOM 672 O O . GLN A 1 82 ? -21.998 1.228 27.427 1.00 95.75 82 GLN A O 1
ATOM 677 N N . ASP A 1 83 ? -19.999 0.446 26.780 1.00 95.00 83 ASP A N 1
ATOM 678 C CA . ASP A 1 83 ? -19.631 -0.074 28.101 1.00 95.00 83 ASP A CA 1
ATOM 679 C C . ASP A 1 83 ? -19.550 1.062 29.136 1.00 95.00 83 ASP A C 1
ATOM 681 O O . ASP A 1 83 ? -20.030 0.924 30.264 1.00 95.00 83 ASP A O 1
ATOM 685 N N . ILE A 1 84 ? -18.983 2.213 28.753 1.00 94.88 84 ILE A N 1
ATOM 686 C CA . ILE A 1 84 ? -18.929 3.409 29.603 1.00 94.88 84 ILE A CA 1
ATOM 687 C C . ILE A 1 84 ? -20.340 3.910 29.928 1.00 94.88 84 ILE A C 1
ATOM 689 O O . ILE A 1 84 ? -20.599 4.271 31.078 1.00 94.88 84 ILE A O 1
ATOM 693 N N . GLU A 1 85 ? -21.244 3.958 28.951 1.00 94.19 85 GLU A N 1
ATOM 694 C CA . GLU A 1 85 ? -22.630 4.386 29.163 1.00 94.19 85 GLU A CA 1
ATOM 695 C C . GLU A 1 85 ? -23.380 3.432 30.104 1.00 94.19 85 GLU A C 1
ATOM 697 O O . GLU A 1 85 ? -23.985 3.877 31.082 1.00 94.19 85 GLU A O 1
ATOM 702 N N . GLN A 1 86 ? -23.264 2.121 29.885 1.00 92.56 86 GLN A N 1
ATOM 703 C CA . GLN A 1 86 ? -23.881 1.105 30.743 1.00 92.56 86 GLN A CA 1
ATOM 704 C C . GLN A 1 86 ? -23.349 1.160 32.176 1.00 92.56 86 GLN A C 1
ATOM 706 O O . GLN A 1 86 ? -24.119 1.083 33.134 1.00 92.56 86 GLN A O 1
ATOM 711 N N . LEU A 1 87 ? -22.033 1.308 32.347 1.00 91.81 87 LEU A N 1
ATOM 712 C CA . LEU A 1 87 ? -21.430 1.417 33.673 1.00 91.81 87 LEU A CA 1
ATOM 713 C C . LEU A 1 87 ? -21.860 2.695 34.392 1.00 91.81 87 LEU A C 1
ATOM 715 O O . LEU A 1 87 ? -22.102 2.638 35.594 1.00 91.81 87 LEU A O 1
ATOM 719 N N . LYS A 1 88 ? -21.993 3.822 33.682 1.00 91.44 88 LYS A N 1
ATOM 720 C CA . LYS A 1 88 ? -22.525 5.066 34.257 1.00 91.44 88 LYS A CA 1
ATOM 721 C C . LYS A 1 88 ? -23.971 4.901 34.716 1.00 91.44 88 LYS A C 1
ATOM 723 O O . LYS A 1 88 ? -24.271 5.281 35.842 1.00 91.44 88 LYS A O 1
ATOM 728 N N . LEU A 1 89 ? -24.822 4.274 33.903 1.00 88.81 89 LEU A N 1
ATOM 729 C CA . LEU A 1 89 ? -26.211 3.990 34.275 1.00 88.81 89 LEU A CA 1
ATOM 730 C C . LEU A 1 89 ? -26.298 3.070 35.504 1.00 88.81 89 LEU A C 1
ATOM 732 O O . LEU A 1 89 ? -27.132 3.275 36.377 1.00 88.81 89 LEU A O 1
ATOM 736 N N . ASN A 1 90 ? -25.404 2.084 35.601 1.00 83.81 90 ASN A N 1
ATOM 737 C CA . ASN A 1 90 ? -25.335 1.175 36.748 1.00 83.81 90 ASN A CA 1
ATOM 738 C C . ASN A 1 90 ? -24.754 1.829 38.018 1.00 83.81 90 ASN A C 1
ATOM 740 O O . ASN A 1 90 ? -24.930 1.281 39.107 1.00 83.81 90 ASN A O 1
ATOM 744 N N . LEU A 1 91 ? -24.033 2.952 37.893 1.00 79.50 91 LEU A N 1
ATOM 745 C CA . LEU A 1 91 ? -23.450 3.695 39.017 1.00 79.50 91 LEU A CA 1
ATOM 746 C C . LEU A 1 91 ? -24.317 4.863 39.500 1.00 79.50 91 LEU A C 1
ATOM 748 O O . LEU A 1 91 ? -24.051 5.363 40.593 1.00 79.50 91 LEU A O 1
ATOM 752 N N . GLU A 1 92 ? -25.301 5.324 38.721 1.00 65.12 92 GLU A N 1
ATOM 753 C CA . GLU A 1 92 ? -26.238 6.349 39.184 1.00 65.12 92 GLU A CA 1
ATOM 754 C C . GLU A 1 92 ? -27.084 5.778 40.337 1.00 65.12 92 GLU A C 1
ATOM 756 O O . GLU A 1 92 ? -27.850 4.830 40.133 1.00 65.12 92 GLU A O 1
ATOM 761 N N . PRO A 1 93 ? -26.947 6.297 41.577 1.00 64.56 93 PRO A N 1
ATOM 762 C CA . PRO A 1 93 ? -27.808 5.870 42.668 1.00 64.56 93 PRO A CA 1
ATOM 763 C C . PRO A 1 93 ? -29.260 6.255 42.343 1.00 64.56 93 PRO A C 1
ATOM 765 O O . PRO A 1 93 ? -29.483 7.304 41.730 1.00 64.56 93 PRO A O 1
ATOM 768 N N . PRO A 1 94 ? -30.258 5.449 42.762 1.00 57.78 94 PRO A N 1
ATOM 769 C CA . PRO A 1 94 ? -31.656 5.835 42.621 1.00 57.78 94 PRO A CA 1
ATOM 770 C C . PRO A 1 94 ? -31.849 7.218 43.254 1.00 57.78 94 PRO A C 1
ATOM 772 O O . PRO A 1 94 ? -31.246 7.474 44.304 1.00 57.78 94 PRO A O 1
ATOM 775 N N . PRO A 1 95 ? -32.642 8.117 42.636 1.00 51.31 95 PRO A N 1
ATOM 776 C CA . PRO A 1 95 ? -32.900 9.421 43.221 1.00 51.31 95 PRO A CA 1
ATOM 777 C C . PRO A 1 95 ? -33.456 9.179 44.620 1.00 51.31 95 PRO A C 1
ATOM 779 O O . PRO A 1 95 ? -34.501 8.549 44.776 1.00 51.31 95 PRO A O 1
ATOM 782 N N . ALA A 1 96 ? -32.700 9.610 45.632 1.00 46.53 96 ALA A N 1
ATOM 783 C CA . ALA A 1 96 ? -33.198 9.689 46.988 1.00 46.53 96 ALA A CA 1
ATOM 784 C C . ALA A 1 96 ? -34.462 10.543 46.911 1.00 46.53 96 ALA A C 1
ATOM 786 O O . ALA A 1 96 ? -34.397 11.716 46.548 1.00 46.53 96 ALA A O 1
ATOM 787 N N . GLU A 1 97 ? -35.607 9.906 47.136 1.00 44.94 97 GLU A N 1
ATOM 788 C CA . GLU A 1 97 ? -36.896 10.568 47.201 1.00 44.94 97 GLU A CA 1
ATOM 789 C C . GLU A 1 97 ? -36.768 11.696 48.231 1.00 44.94 97 GLU A C 1
ATOM 791 O O . GLU A 1 97 ? -36.539 11.454 49.418 1.00 44.94 97 GLU A O 1
ATOM 796 N N . GLU A 1 98 ? -36.838 12.942 47.760 1.00 47.53 98 GLU A N 1
ATOM 797 C CA . GLU A 1 98 ? -37.021 14.109 48.611 1.00 47.53 98 GLU A CA 1
ATOM 798 C C . GLU A 1 98 ? -38.407 13.996 49.253 1.00 47.53 98 GLU A C 1
ATOM 800 O O . GLU A 1 98 ? -39.395 14.545 48.762 1.00 47.53 98 GLU A O 1
ATOM 805 N N . GLU A 1 99 ? -38.500 13.265 50.363 1.00 39.22 99 GLU A N 1
ATOM 806 C CA . GLU A 1 99 ? -39.645 13.367 51.257 1.00 39.22 99 GLU A CA 1
ATOM 807 C C . GLU A 1 99 ? -39.474 14.641 52.092 1.00 39.22 99 GLU A C 1
ATOM 809 O O . GLU A 1 99 ? -38.936 14.675 53.200 1.00 39.22 99 GLU A O 1
ATOM 814 N N . ILE A 1 100 ? -39.909 15.742 51.486 1.00 45.53 100 ILE A N 1
ATOM 815 C CA . ILE A 1 100 ? -40.244 16.990 52.161 1.00 45.53 100 ILE A CA 1
ATOM 816 C C . ILE A 1 100 ? -41.340 16.681 53.186 1.00 45.53 100 ILE A C 1
ATOM 818 O O . ILE A 1 100 ? -42.520 16.613 52.847 1.00 45.53 100 ILE A O 1
ATOM 822 N N . VAL A 1 101 ? -40.965 16.528 54.455 1.00 36.56 101 VAL A N 1
ATOM 823 C CA . VAL A 1 101 ? -41.914 16.630 55.569 1.00 36.56 101 VAL A CA 1
ATOM 824 C C . VAL A 1 101 ? -41.419 17.713 56.510 1.00 36.56 101 VAL A C 1
ATOM 826 O O . VAL A 1 101 ? -40.595 17.494 57.395 1.00 36.56 101 VAL A O 1
ATOM 829 N N . GLY A 1 102 ? -41.922 18.923 56.277 1.00 44.97 102 GLY A N 1
ATOM 830 C CA . GLY A 1 102 ? -41.859 19.989 57.260 1.00 44.97 102 GLY A CA 1
ATOM 831 C C . GLY A 1 102 ? -42.682 19.604 58.485 1.00 44.97 102 GLY A C 1
ATOM 832 O O . GLY A 1 102 ? -43.855 19.257 58.359 1.00 44.97 102 GLY A O 1
ATOM 833 N N . VAL A 1 103 ? -42.072 19.701 59.663 1.00 35.81 103 VAL A N 1
ATOM 834 C CA . VAL A 1 103 ? -42.784 19.999 60.905 1.00 35.81 103 VAL A CA 1
ATOM 835 C C . VAL A 1 103 ? -41.948 21.010 61.671 1.00 35.81 103 VAL A C 1
ATOM 837 O O . VAL A 1 103 ? -40.806 20.757 62.053 1.00 35.81 103 VAL A O 1
ATOM 840 N N . ASP A 1 104 ? -42.554 22.172 61.848 1.00 41.00 104 ASP A N 1
ATOM 841 C CA . ASP A 1 104 ? -42.069 23.302 62.613 1.00 41.00 104 ASP A CA 1
ATOM 842 C C . ASP A 1 104 ? -41.678 22.892 64.039 1.00 41.00 104 ASP A C 1
ATOM 844 O O . ASP A 1 104 ? -42.442 22.240 64.751 1.00 41.00 104 ASP A O 1
ATOM 848 N N . THR A 1 105 ? -40.511 23.338 64.503 1.00 34.81 105 THR A N 1
ATOM 849 C CA . THR A 1 105 ? -40.327 23.632 65.928 1.00 34.81 105 THR A CA 1
ATOM 850 C C . THR A 1 105 ? -39.619 24.966 66.093 1.00 34.81 105 THR A C 1
ATOM 852 O O . THR A 1 105 ? -38.470 25.186 65.723 1.00 34.81 105 THR A O 1
ATOM 855 N N . GLU A 1 106 ? -40.433 25.867 66.607 1.00 37.53 106 GLU A N 1
ATOM 856 C CA . GLU A 1 106 ? -40.224 27.228 67.035 1.00 37.53 106 GLU A CA 1
ATOM 857 C C . GLU A 1 106 ? -39.079 27.386 68.051 1.00 37.53 106 GLU A C 1
ATOM 859 O O . GLU A 1 106 ? -38.955 26.610 68.991 1.00 37.53 106 GLU A O 1
ATOM 864 N N . ALA A 1 107 ? -38.309 28.461 67.840 1.00 39.41 107 ALA A N 1
ATOM 865 C CA . ALA A 1 107 ? -37.560 29.267 68.807 1.00 39.41 107 ALA A CA 1
ATOM 866 C C . ALA A 1 107 ? -36.523 28.590 69.733 1.00 39.41 107 ALA A C 1
ATOM 868 O O . ALA A 1 107 ? -36.836 27.789 70.605 1.00 39.41 107 ALA A O 1
ATOM 869 N N . VAL A 1 108 ? -35.277 29.073 69.664 1.00 34.47 108 VAL A N 1
ATOM 870 C CA . VAL A 1 108 ? -34.684 30.023 70.634 1.00 34.47 108 VAL A CA 1
ATOM 871 C C . VAL A 1 108 ? -33.197 30.200 70.276 1.00 34.47 108 VAL A C 1
ATOM 873 O O . VAL A 1 108 ? -32.398 29.277 70.393 1.00 34.47 108 VAL A O 1
ATOM 876 N N . LEU A 1 109 ? -32.826 31.409 69.844 1.00 42.56 109 LEU A N 1
ATOM 877 C CA . LEU A 1 109 ? -31.487 31.970 70.075 1.00 42.56 109 LEU A CA 1
ATOM 878 C C . LEU A 1 109 ? -31.523 32.628 71.467 1.00 42.56 109 LEU A C 1
ATOM 880 O O . LEU A 1 109 ? -32.570 33.177 71.826 1.00 42.56 109 LEU A O 1
ATOM 884 N N . PRO A 1 110 ? -30.426 32.613 72.242 1.00 47.72 110 PRO A N 1
ATOM 885 C CA . PRO A 1 110 ? -29.479 33.719 72.089 1.00 47.72 110 PRO A CA 1
ATOM 886 C C . PRO A 1 110 ? -27.992 33.367 72.290 1.00 47.72 110 PRO A C 1
ATOM 888 O O . PRO A 1 110 ? -27.634 32.418 72.977 1.00 47.72 110 PRO A O 1
ATOM 891 N N . GLU A 1 111 ? -27.177 34.194 71.627 1.00 41.19 111 GLU A N 1
ATOM 892 C CA . GLU A 1 111 ? -25.908 34.801 72.061 1.00 41.19 111 GLU A CA 1
ATOM 893 C C . GLU A 1 111 ? -24.996 34.021 73.023 1.00 41.19 111 GLU A C 1
ATOM 895 O O . GLU A 1 111 ? -25.290 33.894 74.203 1.00 41.19 111 GLU A O 1
ATOM 900 N N . ASP A 1 112 ? -23.797 33.671 72.547 1.00 40.78 112 ASP A N 1
ATOM 901 C CA . ASP A 1 112 ? -22.582 34.269 73.118 1.00 40.78 112 ASP A CA 1
ATOM 902 C C . ASP A 1 112 ? -21.385 34.077 72.172 1.00 40.78 112 ASP A C 1
ATOM 904 O O . ASP A 1 112 ? -20.928 32.964 71.907 1.00 40.78 112 ASP A O 1
ATOM 908 N N . VAL A 1 113 ? -20.893 35.194 71.638 1.00 42.91 113 VAL A N 1
ATOM 909 C CA . VAL A 1 113 ? -19.611 35.299 70.933 1.00 42.91 113 VAL A CA 1
ATOM 910 C C . VAL A 1 113 ? -18.622 35.916 71.912 1.00 42.91 113 VAL A C 1
ATOM 912 O O . VAL A 1 113 ? -18.882 37.007 72.417 1.00 42.91 113 VAL A O 1
ATOM 915 N N . PRO A 1 114 ? -17.454 35.292 72.111 1.00 44.41 114 PRO A N 1
ATOM 916 C CA . PRO A 1 114 ? -16.245 36.100 72.250 1.00 44.41 114 PRO A CA 1
ATOM 917 C C . PRO A 1 114 ? -15.244 35.831 71.124 1.00 44.41 114 PRO A C 1
ATOM 919 O O . PRO A 1 114 ? -14.871 34.699 70.829 1.00 44.41 114 PRO A O 1
ATOM 922 N N . GLN A 1 115 ? -14.838 36.936 70.506 1.00 45.62 115 GLN A N 1
ATOM 923 C CA . GLN A 1 115 ? -13.782 37.091 69.512 1.00 45.62 115 GLN A CA 1
ATOM 924 C C . GLN A 1 115 ? -12.398 36.900 70.149 1.00 45.62 115 GLN A C 1
ATOM 926 O O . GLN A 1 115 ? -12.191 37.393 71.254 1.00 45.62 115 GLN A O 1
ATOM 931 N N . GLU A 1 116 ? -11.427 36.348 69.413 1.00 42.56 116 GLU A N 1
ATOM 932 C CA . GLU A 1 116 ? -10.018 36.728 69.598 1.00 42.56 116 GLU A CA 1
ATOM 933 C C . GLU A 1 116 ? -9.208 36.593 68.288 1.00 42.56 116 GLU A C 1
ATOM 935 O O . GLU A 1 116 ? -8.972 35.506 67.770 1.00 42.56 116 GLU A O 1
ATOM 940 N N . GLU A 1 117 ? -8.919 37.773 67.731 1.00 37.81 117 GLU A N 1
ATOM 941 C CA . GLU A 1 117 ? -7.758 38.253 66.961 1.00 37.81 117 GLU A CA 1
ATOM 942 C C . GLU A 1 117 ? -6.994 37.353 65.953 1.00 37.81 117 GLU A C 1
ATOM 944 O O . GLU A 1 117 ? -6.303 36.393 66.275 1.00 37.81 117 GLU A O 1
ATOM 949 N N . ALA A 1 118 ? -7.013 37.80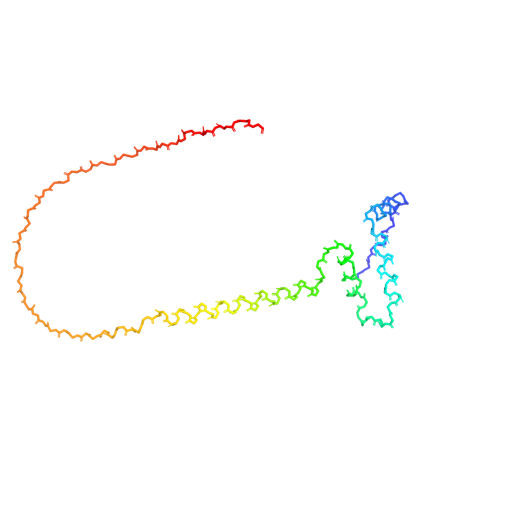8 64.692 1.00 41.59 118 ALA A N 1
ATOM 950 C CA . ALA A 1 118 ? -6.006 37.569 63.643 1.00 41.59 118 ALA A CA 1
ATOM 951 C C . ALA A 1 118 ? -4.679 38.315 63.993 1.00 41.59 118 ALA A C 1
ATOM 953 O O . ALA A 1 118 ? -4.757 39.186 64.861 1.00 41.59 118 ALA A O 1
ATOM 954 N N . PRO A 1 119 ? -3.500 38.144 63.323 1.00 48.22 119 PRO A N 1
ATOM 955 C CA . PRO A 1 119 ? -3.391 38.262 61.858 1.00 48.22 119 PRO A CA 1
ATOM 956 C C . PRO A 1 119 ? -2.220 37.544 61.117 1.00 48.22 119 PRO A C 1
ATOM 958 O O . PRO A 1 119 ? -1.208 37.157 61.684 1.00 48.22 119 PRO A O 1
ATOM 961 N N . LEU A 1 120 ? -2.398 37.449 59.789 1.00 41.88 120 LEU A N 1
ATOM 962 C CA . LEU A 1 120 ? -1.448 37.700 58.680 1.00 41.88 120 LEU A CA 1
ATOM 963 C C . LEU A 1 120 ? 0.008 37.185 58.764 1.00 41.88 120 LEU A C 1
ATOM 965 O O . LEU A 1 120 ? 0.796 37.680 59.560 1.00 41.88 120 LEU A O 1
ATOM 969 N N . ALA A 1 121 ? 0.424 36.399 57.761 1.00 46.16 121 ALA A N 1
ATOM 970 C CA . ALA A 1 121 ? 1.463 36.822 56.805 1.00 46.16 121 ALA A CA 1
ATOM 971 C C . ALA A 1 121 ? 1.674 35.781 55.690 1.00 46.16 121 ALA A C 1
ATOM 973 O O . ALA A 1 121 ? 2.025 34.629 55.935 1.00 46.16 121 ALA A O 1
ATOM 974 N N . GLU A 1 122 ? 1.507 36.232 54.449 1.00 42.25 122 GLU A N 1
ATOM 975 C CA . GLU A 1 122 ? 2.114 35.638 53.262 1.00 42.25 122 GLU A CA 1
ATOM 976 C C . GLU A 1 122 ? 3.645 35.668 53.390 1.00 42.25 122 GLU A C 1
ATOM 978 O O . GLU A 1 122 ? 4.202 36.632 53.912 1.00 42.25 122 GLU A O 1
ATOM 983 N N . THR A 1 123 ? 4.352 34.676 52.847 1.00 38.28 123 THR A N 1
ATOM 984 C CA . THR A 1 123 ? 5.639 34.910 52.168 1.00 38.28 123 THR A CA 1
ATOM 985 C C . THR A 1 123 ? 6.029 33.687 51.341 1.00 38.28 123 THR A C 1
ATOM 987 O O . THR A 1 123 ? 6.361 32.622 51.847 1.00 38.28 123 THR A O 1
ATOM 990 N N . THR A 1 124 ? 5.954 33.879 50.024 1.00 36.88 124 THR A N 1
ATOM 991 C CA . THR A 1 124 ? 6.941 33.449 49.025 1.00 36.88 124 THR A CA 1
ATOM 992 C C . THR A 1 124 ? 8.283 32.980 49.599 1.00 36.88 124 THR A C 1
ATOM 994 O O . THR A 1 124 ? 8.851 33.654 50.454 1.00 36.88 124 THR A O 1
ATOM 997 N N . THR A 1 125 ? 8.836 31.888 49.070 1.00 40.38 125 THR A N 1
ATOM 998 C CA . THR A 1 125 ? 10.212 31.829 48.540 1.00 40.38 125 THR A CA 1
ATOM 999 C C . THR A 1 125 ? 10.422 30.443 47.943 1.00 40.38 125 THR A C 1
ATOM 1001 O O . THR A 1 125 ? 10.239 29.427 48.606 1.00 40.38 125 THR A O 1
ATOM 1004 N N . GLY A 1 126 ? 10.729 30.422 46.647 1.00 39.62 126 GLY A N 1
ATOM 1005 C CA . GLY A 1 126 ? 11.058 29.207 45.923 1.00 39.62 126 GLY A CA 1
ATOM 1006 C C . GLY A 1 126 ? 12.412 28.640 46.325 1.00 39.62 126 GLY A C 1
ATOM 1007 O O . GLY A 1 126 ? 13.286 29.362 46.787 1.00 39.62 126 GLY A O 1
ATOM 1008 N N . GLU A 1 127 ? 12.590 27.355 46.054 1.00 46.09 127 GLU A N 1
ATOM 1009 C CA . GLU A 1 127 ? 13.906 26.737 45.977 1.00 46.09 127 GLU A CA 1
ATOM 1010 C C . GLU A 1 127 ? 13.954 25.945 44.666 1.00 46.09 127 GLU A C 1
ATOM 1012 O O . GLU A 1 127 ? 13.308 24.911 44.496 1.00 46.09 127 GLU A O 1
ATOM 1017 N N . GLN A 1 128 ? 14.678 26.505 43.702 1.00 43.03 128 GLN A N 1
ATOM 1018 C CA . GLN A 1 128 ? 15.015 25.904 42.422 1.00 43.03 128 GLN A CA 1
ATOM 1019 C C . GLN A 1 128 ? 16.462 25.385 42.508 1.00 43.03 128 GLN A C 1
ATOM 1021 O O . GLN A 1 128 ? 17.366 26.205 42.610 1.00 43.03 128 GLN A O 1
ATOM 1026 N N . LEU A 1 129 ? 16.632 24.061 42.334 1.00 41.81 129 LEU A N 1
ATOM 1027 C CA . LEU A 1 129 ? 17.795 23.311 41.786 1.00 41.81 129 LEU A CA 1
ATOM 1028 C C . LEU A 1 129 ? 19.163 23.399 42.520 1.00 41.81 129 LEU A C 1
ATOM 1030 O O . LEU A 1 129 ? 19.538 24.444 43.036 1.00 41.81 129 LEU A O 1
ATOM 1034 N N . PRO A 1 130 ? 19.967 22.308 42.523 1.00 59.06 130 PRO A N 1
ATOM 1035 C CA . PRO A 1 130 ? 20.804 21.974 41.360 1.00 59.06 130 PRO A CA 1
ATOM 1036 C C . PRO A 1 130 ? 20.850 20.479 40.966 1.00 59.06 130 PRO A C 1
ATOM 1038 O O . PRO A 1 130 ? 20.384 19.612 41.705 1.00 59.06 130 PRO A O 1
ATOM 1041 N N . PRO A 1 131 ? 21.407 20.182 39.773 1.00 50.81 131 PRO A N 1
ATOM 1042 C CA . PRO A 1 131 ? 21.493 18.845 39.189 1.00 50.81 131 PRO A CA 1
ATOM 1043 C C . PRO A 1 131 ? 22.665 18.039 39.766 1.00 50.81 131 PRO A C 1
ATOM 1045 O O . PRO A 1 131 ? 23.695 18.610 40.121 1.00 50.81 131 PRO A O 1
ATOM 1048 N N . GLN A 1 132 ? 22.545 16.708 39.789 1.00 61.12 132 GLN A N 1
ATOM 1049 C CA . GLN A 1 132 ? 23.699 15.827 39.975 1.00 61.12 132 GLN A CA 1
ATOM 1050 C C . GLN A 1 132 ? 24.055 15.119 38.669 1.00 61.12 132 GLN A C 1
ATOM 1052 O O . GLN A 1 132 ? 23.386 14.200 38.203 1.00 61.12 132 GLN A O 1
ATOM 1057 N N . GLU A 1 133 ? 25.127 15.650 38.097 1.00 51.72 133 GLU A N 1
ATOM 1058 C CA . GLU A 1 133 ? 26.126 15.003 37.262 1.00 51.72 133 GLU A CA 1
ATOM 1059 C C . GLU A 1 133 ? 26.508 13.629 37.831 1.00 51.72 133 GLU A C 1
ATOM 1061 O O . GLU A 1 133 ? 26.865 13.518 39.003 1.00 51.72 133 GLU A O 1
ATOM 1066 N N . ASN A 1 134 ? 26.468 12.583 37.004 1.00 55.03 134 ASN A N 1
ATOM 1067 C CA . ASN A 1 134 ? 27.406 11.489 37.191 1.00 55.03 134 ASN A CA 1
ATOM 1068 C C . ASN A 1 134 ? 27.873 10.941 35.841 1.00 55.03 134 ASN A C 1
ATOM 1070 O O . ASN A 1 134 ? 27.084 10.569 34.972 1.00 55.03 134 ASN A O 1
ATOM 1074 N N . VAL A 1 135 ? 29.190 10.990 35.713 1.00 56.44 135 VAL A N 1
ATOM 1075 C CA . VAL A 1 135 ? 30.060 10.626 34.601 1.00 56.44 135 VAL A CA 1
ATOM 1076 C C . VAL A 1 135 ? 30.584 9.197 34.840 1.00 56.44 135 VAL A C 1
ATOM 1078 O O . VAL A 1 135 ? 30.652 8.764 35.987 1.00 56.44 135 VAL A O 1
ATOM 1081 N N . GLU A 1 136 ? 30.999 8.523 33.756 1.00 53.62 136 GLU A N 1
ATOM 1082 C CA . GLU A 1 136 ? 31.788 7.268 33.691 1.00 53.62 136 GLU A CA 1
ATOM 1083 C C . GLU A 1 136 ? 31.032 5.961 34.031 1.00 53.62 136 GLU A C 1
ATOM 1085 O O . GLU A 1 136 ? 30.328 5.860 35.029 1.00 53.62 136 GLU A O 1
ATOM 1090 N N . GLN A 1 137 ? 31.104 4.889 33.230 1.00 47.44 137 GLN A N 1
ATOM 1091 C CA . GLN A 1 137 ? 32.172 4.393 32.339 1.00 47.44 137 GLN A CA 1
ATOM 1092 C C . GLN A 1 137 ? 31.636 3.857 31.005 1.00 47.44 137 GLN A C 1
ATOM 1094 O O . GLN A 1 137 ? 30.491 3.352 30.983 1.00 47.44 137 GLN A O 1
#

Sequence (137 aa):
MSNPTYKPSEGKREEFRKYLEKNGVMDALTKVLVNLYEEPEKPEDALEYIRDRLAMQAGLDTFNQMKTKCDEYEAKIEQLEQDIEQLKLNLEPPPAEEEIVGVDTEAVLPEDVPQEEAPLAETTTGEQLPPQENVEQ

Organism: Asbolus verrucosus (NCBI:txid1661398)

InterPro domains:
  IPR026060 Associate of Myc 1 [PTHR13168] (9-97)

Foldseek 3Di:
DDDPPDDDDPVVVVVVVVVCVVVCVVVQQVVLVVCQVPPPDHDPDSPLSSQQSSCVVVVHHRPVRVVVVVVVVVVVVVVVVVVVVVVVVVPDDDPPPPPDDDDDDDDDDDDDDDDDDDDDDDDDDDDDDDDDDDDDD